Protein AF-A0A920L8R6-F1 (afdb_monomer)

Nearest PDB structures (foldseek):
  1u0b-assembly1_B  TM=8.496E-01  e=1.187E-02  Escherichia coli
  6cgo-assembly1_A  TM=7.688E-01  e=3.784E-01  Burkholderia ambifaria AMMD
  8s0b-assembly1_6  TM=4.610E-01  e=3.113E+00  Homo sapiens
  8q6p-assembly1_5  TM=4.627E-01  e=4.536E+00  Xenopus laevis
  4pwx-assembly1_C  TM=4.505E-01  e=8.282E+00  Saccharomyces cerevisiae S288C

Mean predicted aligned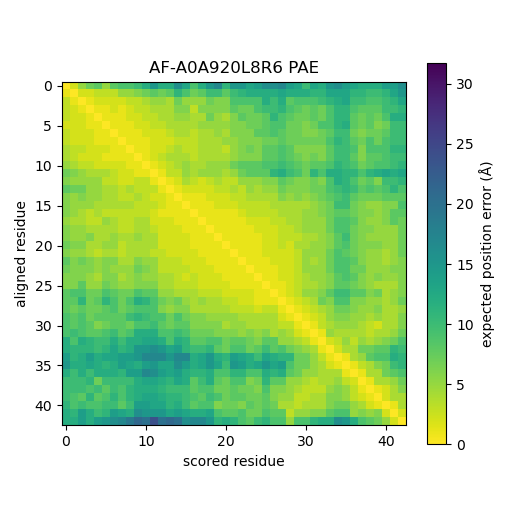 error: 6.27 Å

Structure (mmCIF, N/CA/C/O backbone):
data_AF-A0A920L8R6-F1
#
_entry.id   AF-A0A920L8R6-F1
#
loop_
_atom_site.group_PDB
_atom_site.id
_atom_site.type_symbol
_atom_site.label_atom_id
_atom_site.label_alt_id
_atom_site.label_comp_id
_atom_site.label_asym_id
_atom_site.label_entity_id
_atom_site.label_seq_id
_atom_site.pdbx_PDB_ins_code
_atom_site.Cartn_x
_atom_site.Cartn_y
_atom_site.Cartn_z
_atom_site.occupancy
_atom_site.B_iso_or_equiv
_atom_site.auth_seq_id
_atom_site.auth_comp_id
_atom_site.auth_asym_id
_atom_site.auth_atom_id
_atom_site.pdbx_PDB_model_num
ATOM 1 N N . MET A 1 1 ? 5.110 -8.017 3.360 1.00 62.16 1 MET A N 1
ATOM 2 C CA . MET A 1 1 ? 4.100 -7.268 2.575 1.00 62.16 1 MET A CA 1
ATOM 3 C C . MET A 1 1 ? 4.573 -5.915 2.038 1.00 62.16 1 MET A C 1
ATOM 5 O O . MET A 1 1 ? 4.586 -5.747 0.827 1.00 62.16 1 MET A O 1
ATOM 9 N N . ILE A 1 2 ? 5.034 -4.967 2.863 1.00 65.44 2 ILE A N 1
ATOM 10 C CA . ILE A 1 2 ? 5.399 -3.609 2.389 1.00 65.44 2 ILE A CA 1
ATOM 11 C C . ILE A 1 2 ? 6.575 -3.613 1.399 1.00 65.44 2 ILE A C 1
ATOM 13 O O . ILE A 1 2 ? 6.494 -3.017 0.327 1.00 65.44 2 ILE A O 1
ATOM 17 N N . LYS A 1 3 ? 7.646 -4.360 1.704 1.00 70.50 3 LYS A N 1
A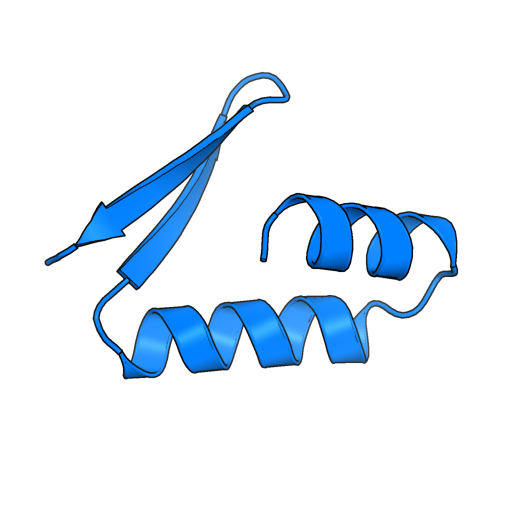TOM 18 C CA . LYS A 1 3 ? 8.773 -4.555 0.773 1.00 70.50 3 LYS A CA 1
ATOM 19 C C . LYS A 1 3 ? 8.350 -5.240 -0.533 1.00 70.50 3 LYS A C 1
ATOM 21 O O . LYS A 1 3 ? 8.903 -4.930 -1.580 1.00 70.50 3 LYS A O 1
ATOM 26 N N . GLN A 1 4 ? 7.351 -6.123 -0.484 1.00 71.44 4 GLN A N 1
A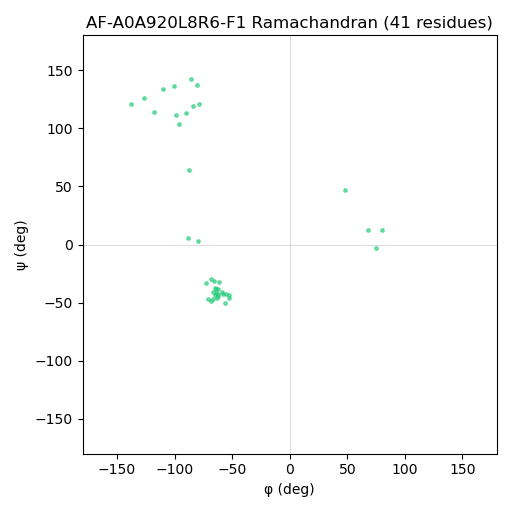TOM 27 C CA . GLN A 1 4 ? 6.781 -6.788 -1.662 1.00 71.44 4 GLN A CA 1
ATOM 28 C C . GLN A 1 4 ? 6.025 -5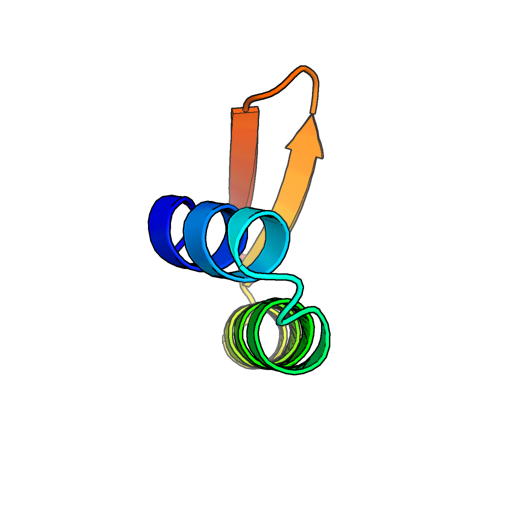.791 -2.534 1.00 71.44 4 GLN A C 1
ATOM 30 O O . GLN A 1 4 ? 6.322 -5.692 -3.716 1.00 71.44 4 GLN A O 1
ATOM 35 N N . ARG A 1 5 ? 5.141 -4.976 -1.943 1.00 73.44 5 ARG A N 1
ATOM 36 C CA . ARG A 1 5 ? 4.478 -3.861 -2.632 1.00 73.44 5 ARG A CA 1
ATOM 37 C C . ARG A 1 5 ? 5.498 -2.908 -3.261 1.00 73.44 5 ARG A C 1
ATOM 39 O O . ARG A 1 5 ? 5.324 -2.495 -4.401 1.00 73.44 5 ARG A O 1
ATOM 46 N N . ASN A 1 6 ? 6.579 -2.590 -2.545 1.00 72.44 6 ASN A N 1
ATOM 47 C CA . ASN A 1 6 ? 7.636 -1.725 -3.068 1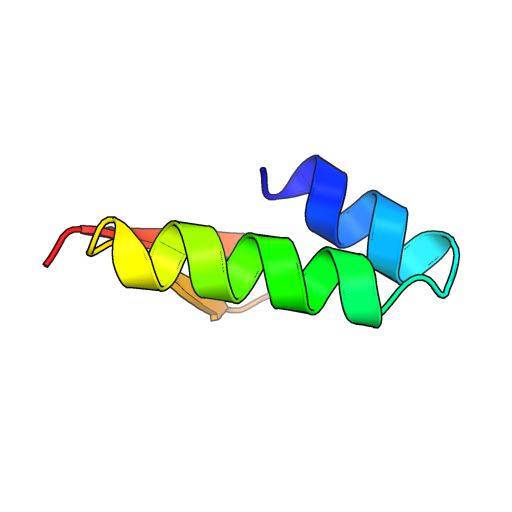.00 72.44 6 ASN A CA 1
ATOM 48 C C . ASN A 1 6 ? 8.394 -2.383 -4.230 1.00 72.44 6 ASN A C 1
ATOM 50 O O . ASN A 1 6 ? 8.645 -1.733 -5.236 1.00 72.44 6 ASN A O 1
ATOM 54 N N . SER A 1 7 ? 8.690 -3.681 -4.134 1.00 78.69 7 SER A N 1
ATOM 55 C CA . SER A 1 7 ? 9.284 -4.463 -5.225 1.00 78.69 7 SER A CA 1
ATOM 56 C C . SER A 1 7 ? 8.352 -4.566 -6.439 1.00 78.69 7 SER A C 1
ATOM 58 O O . SER A 1 7 ? 8.808 -4.457 -7.573 1.00 78.69 7 SER A O 1
ATOM 60 N N . TYR A 1 8 ? 7.041 -4.705 -6.221 1.00 82.94 8 TYR A N 1
ATOM 61 C CA . TYR A 1 8 ? 6.029 -4.704 -7.274 1.00 82.94 8 TYR A CA 1
ATOM 62 C C . TYR A 1 8 ? 5.921 -3.343 -7.959 1.00 82.94 8 TYR A C 1
ATOM 64 O O . TYR A 1 8 ? 6.011 -3.298 -9.179 1.00 82.94 8 TYR A O 1
ATOM 72 N N . ARG A 1 9 ? 5.866 -2.235 -7.207 1.00 76.12 9 ARG A N 1
ATOM 73 C CA . ARG A 1 9 ? 5.947 -0.877 -7.775 1.00 76.12 9 ARG A CA 1
ATOM 74 C C . ARG A 1 9 ? 7.241 -0.660 -8.561 1.00 76.12 9 ARG A C 1
ATOM 76 O O . ARG A 1 9 ? 7.195 -0.114 -9.654 1.00 76.12 9 ARG A O 1
ATOM 83 N N . LYS A 1 10 ? 8.383 -1.123 -8.038 1.00 79.38 10 LYS A N 1
ATOM 84 C CA . LYS A 1 10 ? 9.697 -0.985 -8.693 1.00 79.38 10 LYS A CA 1
ATOM 85 C C . LYS A 1 10 ? 9.817 -1.828 -9.968 1.00 79.38 10 LYS A C 1
ATOM 87 O O . LYS A 1 10 ? 10.513 -1.433 -10.889 1.00 79.38 10 LYS A O 1
ATOM 92 N N . ASN A 1 11 ? 9.113 -2.957 -10.028 1.00 82.44 11 ASN A N 1
ATOM 93 C CA . ASN A 1 11 ? 8.992 -3.807 -11.214 1.00 82.44 11 ASN A CA 1
ATOM 94 C C . ASN A 1 11 ? 7.822 -3.409 -12.140 1.00 82.44 11 ASN A C 1
ATOM 96 O O . ASN A 1 11 ? 7.519 -4.158 -13.064 1.00 82.44 11 ASN A O 1
ATOM 100 N N . GLY A 1 12 ? 7.113 -2.302 -11.876 1.00 84.19 12 GLY A N 1
ATOM 101 C CA . GLY A 1 12 ? 5.939 -1.882 -12.658 1.00 84.19 12 GLY A CA 1
ATOM 102 C C . GLY A 1 12 ? 4.712 -2.799 -12.531 1.00 84.19 12 GLY A C 1
ATOM 103 O O . GLY A 1 12 ? 3.760 -2.680 -13.291 1.00 84.19 12 GLY A O 1
ATOM 104 N N . LYS A 1 13 ? 4.710 -3.723 -11.566 1.00 83.69 13 LYS A N 1
ATOM 105 C CA . LYS A 1 13 ? 3.631 -4.688 -11.307 1.00 83.69 13 LYS A CA 1
ATOM 106 C C . LYS A 1 13 ? 2.577 -4.090 -10.375 1.00 83.69 13 LYS A C 1
ATOM 108 O O . LYS A 1 13 ? 2.408 -4.559 -9.248 1.00 83.69 13 LYS A O 1
ATOM 113 N N . PHE A 1 14 ? 1.890 -3.045 -10.827 1.00 78.38 14 PHE A N 1
ATOM 114 C CA . PHE A 1 14 ? 0.875 -2.353 -10.025 1.00 78.38 14 PHE A CA 1
ATOM 115 C C . PHE A 1 14 ? -0.299 -3.265 -9.647 1.00 78.38 14 PHE A C 1
ATOM 117 O O . PHE A 1 14 ? -0.676 -3.258 -8.482 1.00 78.38 14 PHE A O 1
ATOM 124 N N . ASP A 1 15 ? -0.750 -4.158 -10.535 1.00 85.25 15 ASP A N 1
ATOM 125 C CA . ASP A 1 15 ? -1.781 -5.167 -10.230 1.00 85.25 15 ASP A CA 1
ATOM 126 C C . ASP A 1 15 ? -1.462 -6.010 -8.998 1.00 85.25 15 ASP A C 1
ATOM 128 O O . ASP A 1 15 ? -2.311 -6.241 -8.145 1.00 85.25 15 ASP A O 1
ATOM 132 N N . LYS A 1 16 ? -0.208 -6.459 -8.869 1.00 83.88 16 LYS A N 1
ATOM 133 C CA . LYS A 1 16 ? 0.207 -7.261 -7.712 1.00 83.88 16 LYS A CA 1
ATOM 134 C C . LYS A 1 16 ? 0.306 -6.422 -6.444 1.00 83.88 16 LYS A C 1
ATOM 136 O O . LYS A 1 16 ? 0.055 -6.932 -5.357 1.00 83.88 16 LYS A O 1
ATOM 141 N N . ALA A 1 17 ? 0.696 -5.154 -6.566 1.00 81.50 17 ALA A N 1
ATOM 142 C CA . ALA A 1 17 ? 0.685 -4.231 -5.438 1.00 81.50 17 ALA A CA 1
ATOM 143 C C . ALA A 1 17 ? -0.750 -3.972 -4.948 1.00 81.50 17 ALA A C 1
ATOM 145 O O . ALA A 1 17 ? -0.960 -3.891 -3.737 1.00 81.50 17 ALA A O 1
ATOM 146 N N . ASP A 1 18 ? -1.704 -3.896 -5.876 1.00 83.00 18 ASP A N 1
ATOM 147 C CA . ASP A 1 18 ? -3.127 -3.717 -5.599 1.00 83.00 18 ASP A CA 1
ATOM 148 C C . ASP A 1 18 ? -3.753 -4.971 -4.983 1.00 83.00 18 ASP A C 1
ATOM 150 O O . ASP A 1 18 ? -4.344 -4.881 -3.915 1.00 83.00 18 ASP A O 1
ATOM 154 N N . LEU A 1 19 ? -3.488 -6.157 -5.541 1.00 86.44 19 LEU A N 1
ATOM 155 C CA . LEU A 1 19 ? -3.901 -7.446 -4.967 1.00 86.44 19 LEU A CA 1
ATOM 156 C C . LEU A 1 19 ? -3.463 -7.599 -3.511 1.00 86.44 19 LEU A C 1
ATOM 158 O O . LEU A 1 19 ? -4.258 -7.964 -2.654 1.00 86.44 19 LEU A O 1
ATOM 162 N N . VAL A 1 20 ? -2.202 -7.270 -3.219 1.00 81.31 20 VAL A N 1
ATOM 163 C CA . VAL A 1 20 ? -1.680 -7.304 -1.850 1.00 81.31 20 VAL A CA 1
ATOM 164 C C . VAL A 1 20 ? -2.441 -6.320 -0.962 1.00 81.31 20 VAL A C 1
ATOM 166 O O . VAL A 1 20 ? -2.777 -6.663 0.167 1.00 81.31 20 VAL A O 1
ATOM 169 N N . ARG A 1 21 ? -2.731 -5.110 -1.453 1.00 81.44 21 ARG A N 1
ATOM 170 C CA . ARG A 1 21 ? -3.513 -4.112 -0.711 1.00 81.44 21 ARG A CA 1
ATOM 171 C C . ARG A 1 21 ? -4.927 -4.611 -0.414 1.00 81.44 21 ARG A C 1
ATOM 173 O O . ARG A 1 21 ? -5.374 -4.451 0.720 1.00 81.44 21 ARG A O 1
ATOM 180 N N . ASP A 1 22 ? -5.590 -5.214 -1.392 1.00 84.69 22 ASP A N 1
ATOM 181 C CA . ASP A 1 22 ? -6.926 -5.790 -1.249 1.00 84.69 22 ASP A CA 1
ATOM 182 C C . ASP A 1 22 ? -6.943 -6.952 -0.257 1.00 84.69 22 ASP A C 1
ATOM 184 O O . ASP A 1 22 ? -7.823 -7.025 0.594 1.00 84.69 22 ASP A O 1
ATOM 188 N N . GLU A 1 23 ? -5.937 -7.825 -0.298 1.00 84.81 23 GLU A N 1
ATOM 189 C CA . GLU A 1 23 ? -5.824 -8.957 0.624 1.00 84.81 23 GLU A CA 1
ATOM 190 C C . GLU A 1 23 ? -5.627 -8.481 2.073 1.00 84.81 23 GLU A C 1
ATOM 192 O O . GLU A 1 23 ? -6.320 -8.954 2.976 1.00 84.81 23 GLU A O 1
ATOM 197 N N . LEU A 1 24 ? -4.769 -7.472 2.295 1.00 81.12 24 LEU A N 1
ATOM 198 C CA . LEU A 1 24 ? -4.650 -6.798 3.597 1.00 81.12 24 LEU A CA 1
ATOM 199 C C . LEU A 1 24 ? -6.009 -6.243 4.049 1.00 81.12 24 LEU A C 1
ATOM 201 O O . LEU A 1 24 ? -6.438 -6.508 5.172 1.00 81.12 24 LEU A O 1
ATOM 205 N N . LEU A 1 25 ? -6.699 -5.507 3.173 1.00 82.50 25 LEU A N 1
ATOM 206 C CA . LEU A 1 25 ? -8.008 -4.913 3.461 1.00 82.50 25 LEU A CA 1
ATOM 207 C C . LEU A 1 25 ? -9.045 -5.972 3.841 1.00 82.50 25 LEU A C 1
ATOM 209 O O . LEU A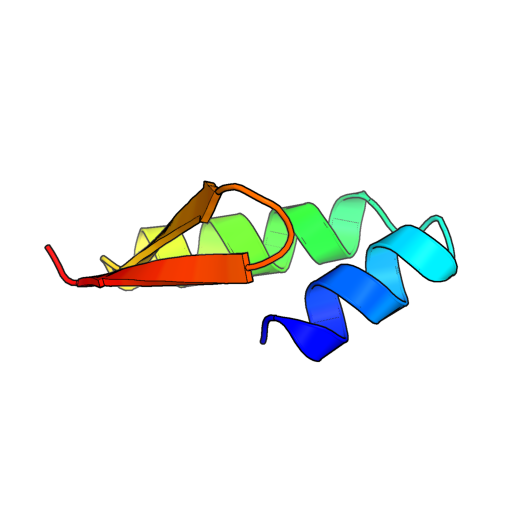 1 25 ? -9.800 -5.782 4.795 1.00 82.50 25 LEU A O 1
ATOM 213 N N . LYS A 1 26 ? -9.043 -7.109 3.141 1.00 84.31 26 LYS A N 1
ATOM 214 C CA . LYS A 1 26 ? -9.936 -8.248 3.383 1.00 84.31 26 LYS A CA 1
ATOM 215 C C . LYS A 1 26 ? -9.683 -8.908 4.738 1.00 84.31 26 LYS A C 1
ATOM 217 O O . LYS A 1 26 ? -10.619 -9.381 5.374 1.00 84.31 26 LYS A O 1
ATOM 222 N N . HIS A 1 27 ? -8.438 -8.874 5.205 1.00 80.50 27 HIS A N 1
ATOM 223 C CA . HIS A 1 27 ? -8.049 -9.281 6.554 1.00 80.50 27 HIS A CA 1
ATOM 224 C C . HIS A 1 27 ? -8.328 -8.214 7.633 1.00 80.50 27 HIS A C 1
ATOM 226 O O . HIS A 1 27 ? -8.000 -8.435 8.798 1.00 80.50 27 HIS A O 1
ATOM 232 N N . GLY A 1 28 ? -8.931 -7.070 7.281 1.00 80.44 28 GLY A N 1
ATOM 233 C CA . GLY A 1 28 ? -9.190 -5.960 8.206 1.00 80.44 28 GLY A CA 1
ATOM 234 C C . GLY A 1 28 ? -7.971 -5.069 8.457 1.00 80.44 28 GLY A C 1
ATOM 235 O O . GLY A 1 28 ? -7.977 -4.252 9.376 1.00 80.44 28 GLY A O 1
ATOM 236 N N . ILE A 1 29 ? -6.920 -5.215 7.647 1.00 79.88 29 ILE A N 1
ATOM 237 C CA . ILE A 1 29 ? -5.683 -4.446 7.741 1.00 79.88 29 ILE A CA 1
ATOM 238 C C . ILE A 1 29 ? -5.728 -3.308 6.719 1.00 79.88 29 ILE A C 1
ATOM 240 O O . ILE A 1 29 ? -5.645 -3.508 5.510 1.00 79.88 29 ILE A O 1
ATOM 244 N N . ILE A 1 30 ? -5.818 -2.076 7.204 1.00 79.88 30 ILE A N 1
ATOM 245 C CA . ILE A 1 30 ? -5.810 -0.874 6.373 1.00 79.88 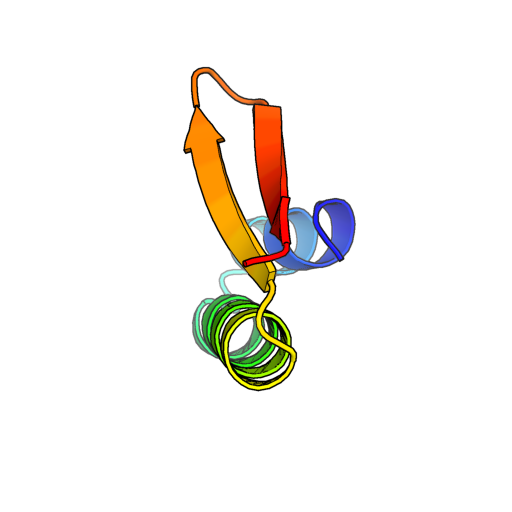30 ILE A CA 1
ATOM 246 C C . ILE A 1 30 ? -4.363 -0.410 6.218 1.00 79.88 30 ILE A C 1
ATOM 248 O O . ILE A 1 30 ? -3.726 0.024 7.180 1.00 79.88 30 ILE A O 1
ATOM 252 N N . LEU A 1 31 ? -3.844 -0.484 4.993 1.00 74.88 31 LEU A N 1
ATOM 253 C CA . LEU A 1 31 ? -2.550 0.087 4.626 1.00 74.88 31 LEU A CA 1
ATOM 254 C C . LEU A 1 31 ? -2.684 1.593 4.404 1.00 74.88 31 LEU A C 1
ATOM 256 O O . LEU A 1 31 ? -3.408 2.036 3.512 1.00 74.88 31 LEU A O 1
ATOM 260 N N . LYS A 1 32 ? -1.933 2.375 5.172 1.00 73.19 32 LYS A N 1
ATOM 261 C CA . LYS A 1 32 ? -1.806 3.821 5.028 1.00 73.19 32 LYS A CA 1
ATOM 262 C C . LYS A 1 32 ? -0.352 4.148 4.706 1.00 73.19 32 LYS A C 1
ATOM 264 O O . LYS A 1 32 ? 0.551 3.905 5.500 1.00 73.19 32 LYS A O 1
ATOM 269 N N . ASP A 1 33 ? -0.113 4.659 3.507 1.00 67.50 33 ASP A N 1
ATOM 270 C CA . ASP A 1 33 ? 1.211 5.154 3.138 1.00 67.50 33 ASP A CA 1
ATOM 271 C C . ASP A 1 33 ? 1.339 6.597 3.636 1.00 67.50 33 ASP A C 1
ATOM 273 O O . ASP A 1 33 ? 0.533 7.445 3.254 1.00 67.50 33 ASP A O 1
ATOM 277 N N . SER A 1 34 ? 2.298 6.864 4.523 1.00 65.12 34 SER A N 1
ATOM 278 C CA . SER A 1 34 ? 2.537 8.191 5.092 1.00 65.12 34 SER A CA 1
ATOM 279 C C . SER A 1 34 ? 4.041 8.461 5.151 1.00 65.12 34 SER A C 1
ATOM 281 O O . SER A 1 34 ? 4.792 7.700 5.756 1.00 65.12 34 SER A O 1
ATOM 283 N N . ASN A 1 35 ? 4.499 9.529 4.489 1.00 51.50 35 ASN A N 1
ATOM 284 C CA . ASN A 1 35 ? 5.900 9.979 4.490 1.00 51.50 35 ASN A CA 1
ATOM 285 C C . ASN A 1 35 ? 6.949 8.874 4.235 1.00 51.50 35 ASN A C 1
ATOM 287 O O . ASN A 1 35 ? 7.950 8.760 4.937 1.00 51.50 35 ASN A O 1
ATOM 291 N N . GLY A 1 36 ? 6.730 8.030 3.221 1.00 63.41 36 GLY A N 1
ATOM 292 C CA . GLY A 1 36 ? 7.689 6.982 2.841 1.00 63.41 36 GLY A CA 1
ATOM 293 C C . GLY A 1 36 ? 7.724 5.772 3.783 1.00 63.41 36 GLY A C 1
ATOM 294 O O . GLY A 1 36 ? 8.406 4.790 3.483 1.00 63.41 36 GLY A O 1
ATOM 295 N N . ALA A 1 37 ? 6.948 5.798 4.867 1.00 60.75 37 ALA A N 1
ATOM 296 C CA . ALA A 1 37 ? 6.633 4.640 5.680 1.00 60.75 37 ALA A CA 1
ATOM 297 C C . ALA A 1 3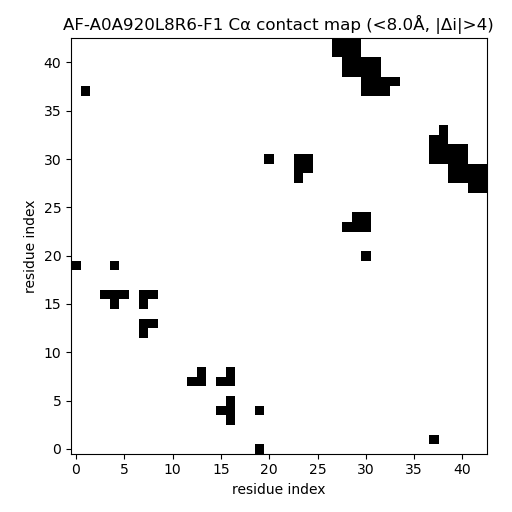7 ? 5.241 4.122 5.307 1.00 60.75 37 ALA A C 1
ATOM 299 O O . ALA A 1 37 ? 4.282 4.871 5.126 1.00 60.75 37 ALA A O 1
ATOM 300 N N . THR A 1 38 ? 5.119 2.807 5.180 1.00 69.56 38 THR A N 1
ATOM 301 C CA . THR A 1 38 ? 3.809 2.179 5.048 1.00 69.56 38 THR A CA 1
ATOM 302 C C . THR A 1 38 ? 3.385 1.713 6.425 1.00 69.56 38 THR A C 1
ATOM 304 O O . THR A 1 38 ? 3.891 0.712 6.930 1.00 69.56 38 THR A O 1
ATOM 307 N N . GLU A 1 39 ? 2.473 2.450 7.038 1.00 70.00 39 GLU A N 1
ATOM 308 C CA . GLU A 1 39 ? 1.829 2.039 8.275 1.00 70.00 39 GLU A CA 1
ATOM 309 C C . GLU A 1 39 ? 0.624 1.164 7.938 1.00 70.00 39 GLU A C 1
ATOM 311 O O . GLU A 1 39 ? -0.077 1.375 6.950 1.00 70.00 39 GLU A O 1
ATOM 316 N N . TRP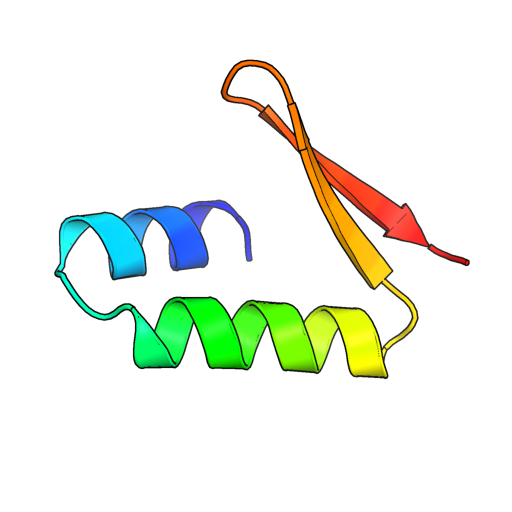 A 1 40 ? 0.389 0.136 8.737 1.00 74.19 40 TRP A N 1
ATOM 317 C CA . TRP A 1 40 ? -0.762 -0.740 8.584 1.00 74.19 40 TRP A CA 1
ATOM 318 C C . TRP A 1 40 ? -1.489 -0.785 9.920 1.00 74.19 40 TRP A C 1
ATOM 320 O O . TRP A 1 40 ? -0.876 -1.030 10.957 1.00 74.19 40 TRP A O 1
ATOM 330 N N . LYS A 1 41 ? -2.787 -0.481 9.899 1.00 72.00 41 LYS A N 1
ATOM 331 C CA . LYS A 1 41 ? -3.653 -0.524 11.081 1.00 72.00 41 LYS A CA 1
ATOM 332 C C . LYS A 1 41 ? -4.635 -1.674 10.954 1.00 72.00 41 LYS A C 1
ATOM 334 O O . LYS A 1 41 ? -5.264 -1.824 9.912 1.00 72.00 41 LYS A O 1
ATOM 339 N N . TYR A 1 42 ? -4.773 -2.444 12.023 1.00 69.19 42 TYR A N 1
ATOM 340 C CA . TYR A 1 42 ? -5.871 -3.387 12.186 1.00 69.19 42 TYR A CA 1
ATOM 341 C C . TYR A 1 42 ? -7.114 -2.621 12.659 1.00 69.19 42 TYR A C 1
ATOM 343 O O . TYR A 1 42 ? -6.975 -1.694 13.464 1.00 69.19 42 TYR A O 1
ATOM 351 N N . LYS A 1 43 ? -8.285 -2.940 12.102 1.00 57.94 43 LYS A N 1
ATOM 352 C CA . LYS A 1 43 ? -9.565 -2.355 12.521 1.00 57.94 43 LYS A CA 1
ATOM 353 C C . LYS A 1 43 ? -10.081 -2.998 13.804 1.00 57.94 43 LYS A C 1
ATOM 355 O O . LYS A 1 43 ? -9.971 -4.236 13.916 1.00 57.94 43 LYS A O 1
#

pLDDT: mean 75.61, std 8.38, range [51.5, 86.44]

Foldseek 3Di:
DVVVLVVCVVVVNNVVNVVVQVVCVVQQWHWDDDPNDTDIDHD

Solvent-accessible surface area (backbone atoms only — not comparable to full-atom values): 2537 Å² total; per-residue (Å²): 108,70,70,53,35,50,51,22,53,74,69,70,34,52,68,60,31,48,52,52,50,51,52,37,44,74,74,43,28,47,77,45,81,53,95,94,41,76,47,71,44,75,117

Secondary structure (DSSP, 8-state):
-HHHHHHHHHTT-HHHHHHHHHHHHHTTEEEEEETTEEEEEE-

Radius of gyration: 10.06 Å; Cα contacts (8 Å, |Δi|>4): 40; chains: 1; bounding box: 20×19×25 Å

Sequence (43 aa):
MIKQRNSYRKNGKFDKADLVRDELLKHGIILKDSNGATEWKYK